Protein AF-A0A067DXA5-F1 (afdb_monomer_lite)

Radius of gyration: 18.95 Å; chains: 1; bounding box: 48×21×49 Å

Foldseek 3Di:
DVPPDDDPLNVVVVVLVVLLVVLVQCLDPVSVCVVPVPDDPVNVVCNVCSNVVSVVVVVVSCVVRPDPDDDPPDDPPDPDD

InterPro domains:
  IPR007770 Protein DMP [PF05078] (2-74)
  IPR007770 Protein DMP [PTHR31621] (1-74)

Organism: Citrus sinensis (NCBI:txid2711)

Sequence (81 aa):
LRKYRIRFIDGVHAVLSVIVFAAAALRDKNVLSCFFPTPKHETQEVLDIVPVGIGLICSLLFVIFPTRRHGIGYLITPGKY

Structure (mmCIF, N/CA/C/O backbone):
data_AF-A0A067DXA5-F1
#
_entry.id   AF-A0A067DXA5-F1
#
loop_
_atom_site.group_PDB
_atom_site.id
_atom_site.type_symbol
_atom_site.label_atom_id
_atom_site.label_alt_id
_atom_site.label_comp_id
_atom_site.label_asym_id
_atom_site.label_entity_id
_atom_site.label_seq_id
_atom_site.pdbx_PDB_ins_code
_atom_site.Cartn_x
_atom_site.Cartn_y
_atom_site.Cartn_z
_atom_site.occupancy
_atom_site.B_iso_or_equiv
_atom_site.auth_seq_id
_atom_site.auth_comp_id
_atom_site.auth_asym_id
_atom_site.auth_atom_id
_atom_site.pdbx_PDB_model_num
ATOM 1 N N . LEU A 1 1 ? 6.004 10.896 -28.886 1.00 55.69 1 LEU A N 1
ATOM 2 C CA . LEU A 1 1 ? 4.768 10.711 -28.080 1.00 55.69 1 LEU A CA 1
ATOM 3 C C . LEU A 1 1 ? 4.647 9.335 -27.393 1.00 55.69 1 LEU A C 1
ATOM 5 O O . LEU A 1 1 ? 4.116 9.274 -26.296 1.00 55.69 1 LEU A O 1
ATOM 9 N N . ARG A 1 2 ? 5.212 8.234 -27.927 1.00 59.31 2 ARG A N 1
ATOM 10 C CA . ARG A 1 2 ? 5.151 6.867 -27.333 1.00 59.31 2 ARG A CA 1
ATOM 11 C C . ARG A 1 2 ? 5.885 6.663 -25.984 1.00 59.31 2 ARG A C 1
ATOM 13 O O . ARG A 1 2 ? 5.953 5.543 -25.494 1.00 59.31 2 ARG A O 1
ATOM 20 N N . LYS A 1 3 ? 6.476 7.713 -25.400 1.00 61.25 3 LYS A N 1
ATOM 21 C CA . LYS A 1 3 ? 7.280 7.641 -24.163 1.00 61.25 3 LYS A CA 1
ATOM 22 C C . LYS A 1 3 ? 6.436 7.815 -22.887 1.00 61.25 3 LYS A C 1
ATOM 24 O O . LYS A 1 3 ? 6.875 7.388 -21.832 1.00 61.25 3 LYS A O 1
ATOM 29 N N . TYR A 1 4 ? 5.227 8.372 -23.006 1.00 67.31 4 TYR A N 1
ATOM 30 C CA . TYR A 1 4 ? 4.306 8.679 -21.898 1.00 67.31 4 TYR A CA 1
ATOM 31 C C . TYR A 1 4 ? 2.970 7.924 -22.030 1.00 67.31 4 TYR A C 1
ATOM 33 O O . TYR A 1 4 ? 1.892 8.472 -21.827 1.00 67.31 4 TYR A O 1
ATOM 41 N N . ARG A 1 5 ? 3.020 6.654 -22.448 1.00 79.75 5 ARG A N 1
ATOM 42 C C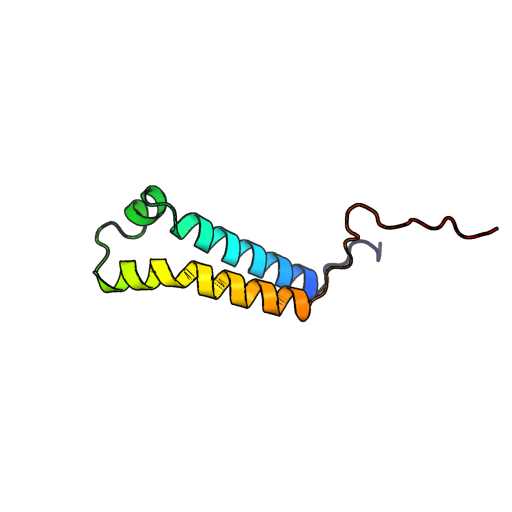A . ARG A 1 5 ? 1.819 5.810 -22.516 1.00 79.75 5 ARG A CA 1
ATOM 43 C C . ARG A 1 5 ? 1.642 5.097 -21.179 1.00 79.75 5 ARG A C 1
ATOM 45 O O . ARG A 1 5 ? 2.540 4.345 -20.810 1.00 79.75 5 ARG A O 1
ATOM 52 N N . ILE A 1 6 ? 0.499 5.301 -20.519 1.00 81.50 6 ILE A N 1
ATOM 53 C CA . ILE A 1 6 ? 0.125 4.551 -19.312 1.00 81.50 6 ILE A CA 1
ATOM 54 C C . ILE A 1 6 ? 0.103 3.059 -19.652 1.00 81.50 6 ILE A C 1
ATOM 56 O O . ILE A 1 6 ? -0.527 2.634 -20.626 1.00 81.50 6 ILE A O 1
ATOM 60 N N . ARG A 1 7 ? 0.838 2.274 -18.871 1.00 83.88 7 ARG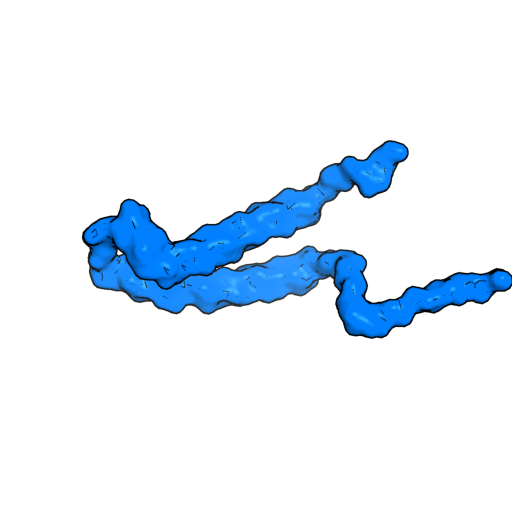 A N 1
ATOM 61 C CA . ARG A 1 7 ? 0.886 0.816 -18.949 1.00 83.88 7 ARG A CA 1
ATOM 62 C C . ARG A 1 7 ? 0.017 0.228 -17.846 1.00 83.88 7 ARG A C 1
ATOM 64 O O . ARG A 1 7 ? -0.145 0.823 -16.789 1.00 83.88 7 ARG A O 1
ATOM 71 N N . PHE A 1 8 ? -0.483 -0.987 -18.059 1.00 83.81 8 PHE A N 1
ATOM 72 C CA . PHE A 1 8 ? -1.252 -1.718 -17.045 1.00 83.81 8 PHE A CA 1
ATOM 73 C C . PHE A 1 8 ? -0.515 -1.800 -15.693 1.00 83.81 8 PHE A C 1
ATOM 75 O O . PHE A 1 8 ? -1.117 -1.602 -14.643 1.00 83.81 8 PHE A O 1
ATOM 82 N N . ILE A 1 9 ? 0.809 -1.988 -15.730 1.00 81.50 9 ILE A N 1
ATOM 83 C CA . ILE A 1 9 ? 1.668 -2.023 -14.537 1.00 81.50 9 ILE A CA 1
ATOM 84 C C . ILE A 1 9 ? 1.663 -0.707 -13.743 1.00 81.50 9 ILE A C 1
ATOM 86 O O . ILE A 1 9 ? 1.775 -0.740 -12.522 1.00 81.50 9 ILE A O 1
ATOM 90 N N . ASP A 1 10 ? 1.476 0.438 -14.408 1.00 84.38 10 ASP A N 1
ATOM 91 C CA . ASP A 1 10 ? 1.394 1.736 -13.733 1.00 84.38 10 ASP A CA 1
ATOM 92 C C . ASP A 1 10 ? 0.117 1.807 -12.880 1.00 84.38 10 ASP A C 1
ATOM 94 O O . ASP A 1 10 ? 0.146 2.306 -11.757 1.00 84.38 10 ASP A O 1
ATOM 98 N N . GLY A 1 11 ? -0.986 1.227 -13.372 1.00 85.69 11 GLY A N 1
ATOM 99 C CA . GLY A 1 11 ? -2.230 1.077 -12.614 1.00 85.69 11 GLY A CA 1
ATOM 100 C C . GLY A 1 11 ? -2.081 0.132 -11.419 1.00 85.69 11 GLY A C 1
ATOM 101 O O . GLY A 1 11 ? -2.510 0.470 -10.319 1.00 85.69 11 GLY A O 1
ATOM 102 N N . VAL A 1 12 ? -1.413 -1.012 -11.606 1.00 84.12 12 VAL A N 1
ATOM 103 C CA . VAL A 1 12 ? -1.128 -1.967 -10.517 1.00 84.12 12 VAL A CA 1
ATOM 104 C C . VAL A 1 12 ? -0.304 -1.304 -9.411 1.00 84.12 12 VAL A C 1
ATOM 106 O O . VAL A 1 12 ? -0.668 -1.388 -8.240 1.00 84.12 12 VAL A O 1
ATOM 109 N N . HIS A 1 13 ? 0.768 -0.591 -9.768 1.00 82.56 13 HIS A N 1
ATOM 110 C CA . HIS A 1 13 ? 1.584 0.143 -8.798 1.00 82.56 13 HIS A CA 1
ATOM 111 C C . HIS A 1 13 ? 0.808 1.259 -8.091 1.00 82.56 13 HIS A C 1
ATOM 113 O O . HIS A 1 13 ? 0.994 1.453 -6.888 1.00 82.56 13 HIS A O 1
ATOM 119 N N . ALA A 1 14 ? -0.058 1.984 -8.804 1.00 87.75 14 ALA A N 1
ATOM 120 C CA . ALA A 1 14 ? -0.875 3.039 -8.211 1.00 87.75 14 ALA A CA 1
ATOM 121 C C . ALA A 1 14 ? -1.854 2.474 -7.170 1.00 87.75 14 ALA A C 1
ATOM 123 O O . ALA A 1 14 ? -1.878 2.946 -6.034 1.00 87.75 14 ALA A O 1
ATOM 124 N N . VAL A 1 15 ? -2.602 1.422 -7.521 1.00 86.69 15 VAL A N 1
ATOM 125 C CA . VAL A 1 15 ? -3.541 0.754 -6.603 1.00 86.69 15 VAL A CA 1
ATOM 126 C C . VAL A 1 15 ? -2.805 0.182 -5.394 1.00 86.69 15 VAL A C 1
ATOM 128 O O . VAL A 1 15 ? -3.233 0.393 -4.260 1.00 86.69 15 VAL A O 1
ATOM 131 N N . LEU A 1 16 ? -1.661 -0.472 -5.612 1.00 82.75 16 LEU A N 1
ATOM 132 C CA . LEU A 1 16 ? -0.843 -1.000 -4.524 1.00 82.75 16 LEU A CA 1
ATOM 133 C C . LEU A 1 16 ? -0.379 0.106 -3.569 1.00 82.75 16 LEU A C 1
ATOM 135 O O . LEU A 1 16 ? -0.475 -0.049 -2.354 1.00 82.75 16 LEU A O 1
ATOM 139 N N . SER A 1 17 ? 0.074 1.238 -4.110 1.00 84.88 17 SER A N 1
ATOM 140 C CA . SER A 1 17 ? 0.515 2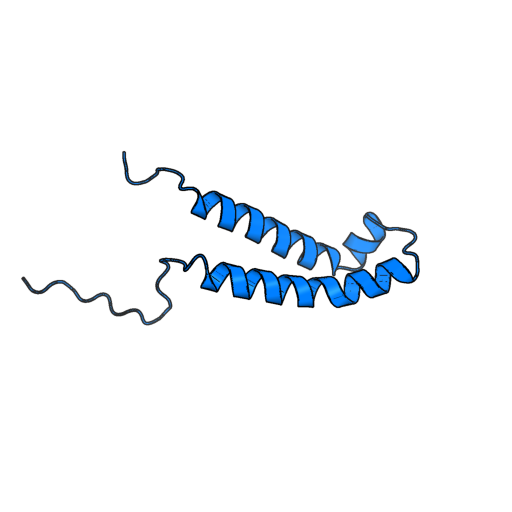.385 -3.308 1.00 84.88 17 SER A CA 1
ATOM 141 C C . SER A 1 17 ? -0.615 2.933 -2.432 1.00 84.88 17 SER A C 1
ATOM 143 O O . SER A 1 17 ? -0.388 3.235 -1.262 1.00 84.88 17 SER A O 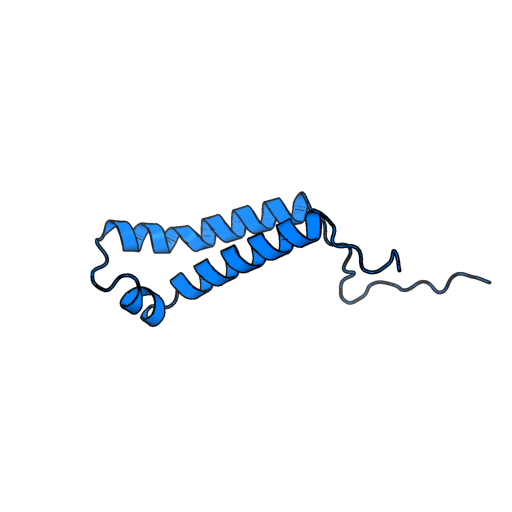1
ATOM 145 N N . VAL A 1 18 ? -1.841 3.007 -2.967 1.00 88.94 18 VAL A N 1
ATOM 146 C CA . VAL A 1 18 ? -3.027 3.425 -2.203 1.00 88.94 18 VAL A CA 1
ATOM 147 C C . VAL A 1 18 ? -3.343 2.433 -1.085 1.00 88.94 18 VAL A C 1
ATOM 149 O O . VAL A 1 18 ? -3.589 2.864 0.037 1.00 88.94 18 VAL A O 1
ATOM 152 N N . ILE A 1 19 ? -3.293 1.123 -1.350 1.00 83.62 19 ILE A N 1
ATOM 153 C CA . ILE A 1 19 ? -3.558 0.084 -0.338 1.00 83.62 19 ILE A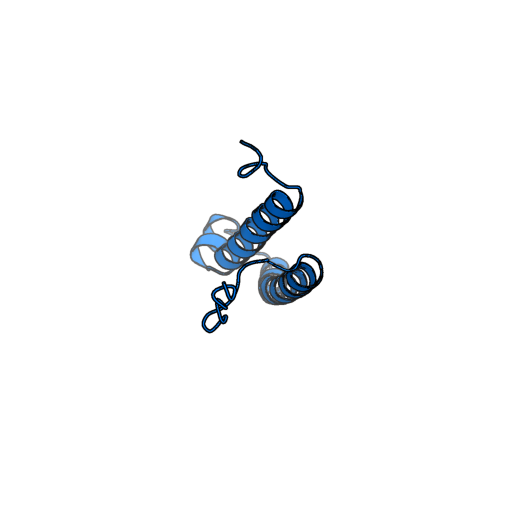 CA 1
ATOM 154 C C . ILE A 1 19 ? -2.542 0.162 0.809 1.00 83.62 19 ILE A C 1
ATOM 156 O O . ILE A 1 19 ? -2.927 0.150 1.978 1.00 83.62 19 ILE A O 1
ATOM 160 N N . VAL A 1 20 ? -1.252 0.291 0.483 1.00 82.06 20 VAL A N 1
ATOM 161 C CA . VAL A 1 20 ? -0.185 0.446 1.485 1.00 82.06 20 VAL A CA 1
ATOM 162 C C . VAL A 1 20 ? -0.407 1.685 2.333 1.00 82.06 20 VAL A C 1
ATOM 164 O O . VAL A 1 20 ? -0.346 1.614 3.559 1.00 82.06 20 VAL A O 1
ATOM 167 N N . PHE A 1 21 ? -0.678 2.816 1.682 1.00 86.44 21 PHE A N 1
ATOM 168 C CA . PHE A 1 21 ? -0.906 4.075 2.373 1.00 86.44 21 PHE A CA 1
ATOM 169 C C . PHE A 1 21 ? -2.137 4.007 3.278 1.00 86.44 21 PHE A C 1
ATOM 171 O O . PHE A 1 21 ? -2.056 4.394 4.440 1.00 86.44 21 PHE A O 1
ATOM 178 N N . ALA A 1 22 ? -3.252 3.470 2.778 1.00 84.38 22 ALA A N 1
ATOM 179 C CA . ALA A 1 22 ? -4.484 3.327 3.542 1.00 84.38 22 ALA A CA 1
ATOM 180 C C . ALA A 1 22 ? -4.265 2.489 4.803 1.00 84.38 22 ALA A C 1
ATOM 182 O O . ALA A 1 22 ? -4.731 2.856 5.874 1.00 84.38 22 ALA A O 1
ATOM 183 N N . ALA A 1 23 ? -3.506 1.402 4.715 1.00 80.88 23 ALA A N 1
ATOM 184 C CA . ALA A 1 23 ? -3.234 0.588 5.886 1.00 80.88 23 ALA A CA 1
ATOM 185 C C . ALA A 1 23 ? -2.229 1.184 6.864 1.00 80.88 23 ALA A C 1
ATOM 187 O O . ALA A 1 23 ? -2.367 0.981 8.067 1.00 80.88 23 ALA A O 1
ATOM 188 N N . ALA A 1 24 ? -1.237 1.924 6.369 1.00 81.38 24 ALA A N 1
ATOM 189 C CA . ALA A 1 24 ? -0.365 2.707 7.234 1.00 81.38 24 ALA A CA 1
ATOM 190 C C . ALA A 1 24 ? -1.166 3.800 7.963 1.00 81.38 24 ALA A C 1
ATOM 192 O O . ALA A 1 24 ? -0.999 3.981 9.164 1.00 81.38 24 ALA A O 1
ATOM 193 N N . ALA A 1 25 ? -2.091 4.471 7.271 1.00 84.31 25 ALA A N 1
ATOM 194 C CA . ALA A 1 25 ? -2.984 5.461 7.867 1.00 84.31 25 ALA A CA 1
ATOM 195 C C . ALA A 1 25 ? -3.946 4.826 8.882 1.00 84.31 25 ALA A C 1
ATOM 197 O O . ALA A 1 25 ? -4.128 5.357 9.968 1.00 84.31 25 ALA A O 1
ATOM 198 N N . LEU A 1 26 ? -4.500 3.649 8.582 1.00 76.56 26 LEU A N 1
ATOM 199 C CA . LEU A 1 26 ? -5.340 2.881 9.503 1.00 76.56 26 LEU A CA 1
ATOM 200 C C . LEU A 1 26 ? -4.558 2.254 10.666 1.00 76.56 26 LEU A C 1
ATOM 202 O O . LEU A 1 26 ? -5.170 1.638 11.519 1.00 76.56 26 LEU A O 1
ATOM 206 N N . ARG A 1 27 ? -3.232 2.384 10.762 1.00 71.25 27 ARG A N 1
ATOM 207 C CA . ARG A 1 27 ? -2.509 2.083 12.014 1.00 71.25 27 ARG A CA 1
ATOM 208 C C . ARG A 1 27 ? -2.516 3.250 12.990 1.00 71.25 27 ARG A C 1
ATOM 210 O O . ARG A 1 27 ? -2.248 3.052 14.175 1.00 71.25 27 ARG A O 1
ATOM 217 N N . ASP A 1 28 ? -2.779 4.455 12.502 1.00 81.44 28 ASP A N 1
ATOM 218 C CA . ASP A 1 28 ? -2.803 5.642 13.333 1.00 81.44 28 ASP A CA 1
ATOM 219 C C . ASP A 1 28 ? -4.059 5.641 14.212 1.00 81.44 28 ASP A C 1
ATOM 221 O O . ASP A 1 28 ? -5.184 5.513 13.730 1.00 81.44 28 ASP A O 1
ATOM 225 N N . LYS A 1 29 ? -3.870 5.783 15.527 1.00 73.94 29 LYS A N 1
ATOM 226 C CA . LYS A 1 29 ? -4.968 5.725 16.503 1.00 73.94 29 LYS A CA 1
ATOM 227 C C . LYS A 1 29 ? -5.976 6.858 16.317 1.00 73.94 29 LYS A C 1
ATOM 229 O O . LYS A 1 29 ? -7.151 6.663 16.613 1.00 73.94 29 LYS A O 1
ATOM 234 N N . ASN A 1 30 ? -5.536 8.023 15.844 1.00 81.94 30 ASN A N 1
ATOM 235 C CA . ASN A 1 30 ? -6.411 9.161 15.600 1.00 81.94 30 ASN A CA 1
ATOM 236 C C . ASN A 1 30 ? -7.256 8.922 14.342 1.00 81.94 30 ASN A C 1
ATOM 238 O O . ASN A 1 30 ? -8.473 9.073 14.392 1.00 81.94 30 ASN A O 1
ATOM 242 N N . VAL A 1 31 ? -6.640 8.445 13.254 1.00 82.88 31 VAL A N 1
ATOM 243 C CA . VAL A 1 31 ? -7.364 8.040 12.033 1.00 82.88 31 VAL A CA 1
ATOM 244 C C . VAL A 1 31 ? -8.348 6.911 12.340 1.00 82.88 31 VAL A C 1
ATOM 246 O O . VAL A 1 31 ? -9.515 6.984 11.959 1.00 82.88 31 VAL A O 1
ATOM 249 N N . LEU A 1 32 ? -7.910 5.898 13.084 1.00 79.88 32 LEU A N 1
ATOM 250 C CA . LEU A 1 32 ? -8.767 4.795 13.500 1.00 79.88 32 LEU A CA 1
ATOM 251 C C . LEU A 1 32 ? -9.934 5.235 14.361 1.00 79.88 32 LEU A C 1
ATOM 253 O O . LEU A 1 32 ? -11.047 4.799 14.109 1.00 79.88 32 LEU A O 1
ATOM 257 N N . SER A 1 33 ? -9.704 6.100 15.344 1.00 76.81 33 SER A N 1
ATOM 258 C CA . SER A 1 33 ? -10.772 6.614 16.202 1.00 76.81 33 SER A CA 1
ATOM 259 C C . SER A 1 33 ? -11.777 7.461 15.408 1.00 76.81 33 SER A C 1
ATOM 261 O O . SER A 1 33 ? -12.978 7.388 15.657 1.00 76.81 33 SER A O 1
ATOM 263 N N . CYS A 1 34 ? -11.322 8.206 14.393 1.00 83.19 34 CYS A N 1
ATOM 264 C CA . CYS A 1 34 ? -12.207 8.970 13.511 1.00 83.19 34 CYS A CA 1
ATOM 265 C C . CYS A 1 34 ? -13.080 8.083 12.608 1.00 83.19 34 CYS A C 1
ATOM 267 O O . CYS A 1 34 ? -14.255 8.388 12.417 1.00 83.19 34 CYS A O 1
ATOM 269 N N . PHE A 1 35 ? -12.525 7.007 12.040 1.00 80.06 35 PHE A N 1
ATOM 270 C CA . PHE A 1 35 ? -13.262 6.111 11.135 1.00 80.06 35 PHE A CA 1
ATOM 271 C C . PHE A 1 35 ? -14.028 4.997 11.867 1.00 80.06 35 PHE A C 1
ATOM 273 O O . PHE A 1 35 ? -15.075 4.556 11.396 1.00 80.06 35 PHE A O 1
ATOM 280 N N . PHE A 1 36 ? -13.533 4.564 13.026 1.00 75.06 36 PHE A N 1
ATOM 281 C CA . PHE A 1 36 ? -14.076 3.491 13.861 1.00 75.06 36 PHE A CA 1
ATOM 282 C C . PHE A 1 36 ? -14.132 3.931 15.340 1.00 75.06 36 PHE A C 1
ATOM 284 O O . PHE A 1 36 ? -13.389 3.406 16.170 1.00 75.06 36 PHE A O 1
ATOM 291 N N . PRO A 1 37 ? -15.030 4.866 15.707 1.00 70.25 37 PRO A N 1
ATOM 292 C CA . PRO A 1 37 ? -15.110 5.449 17.056 1.00 70.25 37 PRO A CA 1
ATOM 293 C C . PRO A 1 37 ? -15.544 4.463 18.154 1.00 70.25 37 PRO A C 1
ATOM 295 O O . PRO A 1 37 ? -15.397 4.741 19.341 1.00 70.25 37 PRO A O 1
ATOM 298 N N . THR A 1 38 ? -16.081 3.295 17.788 1.00 68.88 38 THR A N 1
ATOM 299 C CA . THR A 1 38 ? -16.377 2.197 18.723 1.00 68.88 38 THR A CA 1
ATOM 300 C C . THR A 1 38 ? -15.829 0.891 18.151 1.00 68.88 38 THR A C 1
ATOM 302 O O . THR A 1 38 ? -16.582 0.094 17.582 1.00 68.88 38 THR A O 1
ATOM 305 N N . PRO A 1 39 ? -14.508 0.669 18.232 1.00 61.59 39 PRO A N 1
ATOM 306 C CA . PRO A 1 39 ? -13.910 -0.535 17.688 1.00 61.59 39 PRO A CA 1
ATOM 307 C C . PRO A 1 39 ? -14.291 -1.715 18.589 1.00 61.59 39 PRO A C 1
ATOM 309 O O . PRO A 1 39 ? -13.922 -1.769 19.762 1.00 61.59 39 PRO A O 1
ATOM 312 N N . LYS A 1 40 ? -15.048 -2.673 18.042 1.00 66.31 40 LYS A N 1
ATOM 313 C CA . LYS A 1 40 ? -15.265 -3.980 18.686 1.00 66.31 40 LYS A CA 1
ATOM 314 C C . LYS A 1 40 ? -13.911 -4.686 18.833 1.00 66.31 40 LYS A C 1
ATOM 316 O O . LYS A 1 40 ? -13.021 -4.420 18.027 1.00 66.31 40 LYS A O 1
ATOM 321 N N . HIS A 1 41 ? -13.771 -5.584 19.810 1.00 64.38 41 HIS A N 1
ATOM 322 C CA . HIS A 1 41 ? -12.527 -6.330 20.082 1.00 64.38 41 HIS A CA 1
ATOM 323 C C . HIS A 1 41 ? -11.924 -6.942 18.799 1.00 64.38 41 HIS A C 1
ATOM 325 O O . HIS A 1 41 ? -10.757 -6.717 18.497 1.00 64.38 41 HIS A O 1
ATOM 331 N N . GLU A 1 42 ? -12.781 -7.538 17.965 1.00 64.06 42 GLU A N 1
ATOM 332 C CA . GLU A 1 42 ? -12.466 -8.070 16.628 1.00 64.06 42 GLU A CA 1
ATOM 333 C C . GLU A 1 42 ? -11.725 -7.076 15.713 1.00 64.06 42 GLU A C 1
ATOM 335 O O . GLU A 1 42 ? -10.799 -7.427 14.989 1.00 64.06 42 GLU A O 1
ATOM 340 N N . THR A 1 43 ? -12.117 -5.799 15.735 1.00 66.50 43 THR A N 1
ATOM 341 C CA . THR A 1 43 ? -11.521 -4.759 14.880 1.00 66.50 43 THR A CA 1
ATOM 342 C C . THR A 1 43 ? -10.077 -4.471 15.277 1.00 66.50 43 THR A C 1
ATOM 344 O O . THR A 1 43 ? -9.265 -4.170 14.409 1.00 66.50 43 THR A O 1
ATOM 347 N N . GLN A 1 44 ? -9.745 -4.568 16.569 1.00 68.00 44 GLN A N 1
ATOM 348 C CA . GLN A 1 44 ? -8.383 -4.337 17.060 1.00 68.00 44 GLN A CA 1
ATOM 349 C C . GLN A 1 44 ? -7.444 -5.465 16.620 1.00 68.00 44 GLN A C 1
ATOM 351 O O . GLN A 1 44 ? -6.357 -5.185 16.121 1.00 68.00 44 GLN A O 1
ATOM 356 N N . GLU A 1 45 ? -7.901 -6.717 16.691 1.00 69.12 45 GLU A N 1
ATOM 357 C CA . GLU A 1 45 ? -7.119 -7.870 16.227 1.00 69.12 45 GLU A CA 1
ATOM 358 C C . GLU A 1 45 ? -6.856 -7.819 14.716 1.00 69.12 45 GLU A C 1
ATOM 360 O O . GLU A 1 45 ? -5.733 -8.048 14.259 1.00 69.12 45 GLU A O 1
ATOM 365 N N . VAL A 1 46 ? -7.868 -7.440 13.927 1.00 68.12 46 VAL A N 1
ATOM 366 C CA . VAL A 1 46 ? -7.705 -7.248 12.478 1.00 68.12 46 VAL A CA 1
ATOM 367 C C . VAL A 1 46 ? -6.669 -6.160 12.194 1.00 68.12 46 VAL A C 1
ATOM 369 O O . VAL A 1 46 ? -5.783 -6.352 11.361 1.00 68.12 46 VAL A O 1
ATOM 372 N N . LEU A 1 47 ? -6.726 -5.036 12.910 1.00 68.81 47 LEU A N 1
ATOM 373 C CA . LEU A 1 47 ? -5.780 -3.933 12.736 1.00 68.81 47 LEU A CA 1
ATOM 374 C C . LEU A 1 47 ? -4.341 -4.323 13.079 1.00 68.81 47 LEU A C 1
ATOM 376 O O . LEU A 1 47 ? -3.412 -3.811 12.447 1.00 68.81 47 LEU A O 1
ATOM 380 N N . ASP A 1 48 ? -4.155 -5.264 14.004 1.00 72.38 48 ASP A N 1
ATOM 381 C CA . ASP A 1 48 ? -2.841 -5.798 14.348 1.00 72.38 48 ASP A CA 1
ATOM 382 C C . ASP A 1 48 ? -2.208 -6.673 13.275 1.00 72.38 48 ASP A C 1
ATOM 384 O O . ASP A 1 48 ? -0.997 -6.580 13.039 1.00 72.38 48 ASP A O 1
ATOM 388 N N . ILE A 1 49 ? -3.014 -7.434 12.547 1.00 76.81 49 ILE A N 1
ATOM 389 C CA . ILE A 1 49 ? -2.530 -8.332 11.494 1.00 76.81 49 ILE A CA 1
ATOM 390 C C . ILE A 1 49 ? -2.425 -7.626 10.131 1.00 76.81 49 ILE A C 1
ATOM 392 O O . ILE A 1 49 ? -1.582 -7.995 9.305 1.00 76.81 49 ILE A O 1
ATOM 396 N N . VAL A 1 50 ? -3.222 -6.578 9.891 1.00 77.25 50 VAL A N 1
ATOM 397 C CA . VAL A 1 50 ? -3.340 -5.900 8.584 1.00 77.25 50 VAL A CA 1
ATOM 398 C C . VAL A 1 50 ? -1.978 -5.500 7.981 1.00 77.25 50 VAL A C 1
ATOM 400 O O . VAL A 1 50 ? -1.716 -5.858 6.831 1.00 77.25 50 VAL A O 1
ATOM 403 N N . PRO A 1 51 ? -1.047 -4.849 8.702 1.00 74.38 51 PRO A N 1
ATOM 404 C CA . PRO A 1 51 ? 0.243 -4.470 8.104 1.00 74.38 51 PRO A CA 1
ATOM 405 C C . PRO A 1 51 ? 1.217 -5.598 7.839 1.00 74.38 51 PRO A C 1
ATOM 407 O O . PRO A 1 51 ? 2.031 -5.472 6.925 1.00 74.38 51 PRO A O 1
ATOM 410 N N . VAL A 1 52 ? 1.115 -6.708 8.570 1.00 82.12 52 VAL A N 1
ATOM 411 C CA . VAL A 1 52 ? 1.877 -7.917 8.235 1.00 82.12 52 VAL A CA 1
ATOM 412 C C . VAL A 1 52 ? 1.375 -8.468 6.901 1.00 82.12 52 VAL A C 1
ATOM 414 O O . VAL A 1 52 ? 2.176 -8.706 5.997 1.00 82.12 52 VAL A O 1
ATOM 417 N N . GLY A 1 53 ? 0.050 -8.575 6.739 1.00 82.50 53 GLY A N 1
ATOM 418 C CA . GLY A 1 53 ? -0.571 -9.012 5.487 1.00 82.50 53 GLY A CA 1
ATOM 419 C C . GLY A 1 53 ? -0.185 -8.126 4.301 1.00 82.50 53 GLY A C 1
ATOM 420 O O . GLY A 1 53 ? 0.150 -8.622 3.227 1.00 82.50 53 GLY A O 1
ATOM 421 N N . ILE A 1 54 ? -0.140 -6.812 4.506 1.00 80.25 54 ILE A N 1
ATOM 422 C CA . ILE A 1 54 ? 0.199 -5.858 3.445 1.00 80.25 54 ILE A CA 1
ATOM 423 C C . ILE A 1 54 ? 1.679 -5.886 3.103 1.00 80.25 54 ILE A C 1
ATOM 425 O O . ILE A 1 54 ? 2.012 -5.861 1.922 1.00 80.25 54 ILE A O 1
ATOM 429 N N . GLY A 1 55 ? 2.569 -6.014 4.090 1.00 82.25 55 GLY A N 1
ATOM 430 C CA . GLY A 1 55 ? 3.992 -6.232 3.828 1.00 82.25 55 GLY A CA 1
ATOM 431 C C . GLY A 1 55 ? 4.227 -7.469 2.954 1.00 82.25 55 GLY A C 1
ATOM 432 O O . GLY A 1 55 ? 4.997 -7.414 1.991 1.00 82.25 55 GLY A O 1
ATOM 433 N N . LEU A 1 56 ? 3.499 -8.555 3.231 1.00 85.50 56 LEU A N 1
ATOM 434 C CA . LEU A 1 56 ? 3.533 -9.799 2.458 1.00 85.50 56 LEU A CA 1
ATOM 435 C C . LEU A 1 56 ? 3.028 -9.605 1.019 1.00 85.50 56 LEU A C 1
ATOM 437 O O . LEU A 1 56 ? 3.727 -9.956 0.066 1.00 85.50 56 LEU A O 1
ATOM 441 N N . ILE A 1 57 ? 1.850 -8.995 0.854 1.00 82.44 57 ILE A N 1
ATOM 442 C CA . ILE A 1 57 ? 1.235 -8.734 -0.458 1.00 82.44 57 ILE A CA 1
ATOM 443 C C . ILE A 1 57 ? 2.122 -7.815 -1.303 1.00 82.44 57 ILE A C 1
ATOM 445 O O . ILE A 1 57 ? 2.374 -8.103 -2.473 1.00 82.44 57 ILE A O 1
ATOM 449 N N . CYS A 1 58 ? 2.647 -6.739 -0.718 1.00 76.06 58 CYS A N 1
ATOM 450 C CA . CYS A 1 58 ? 3.554 -5.825 -1.405 1.00 76.06 58 CYS A CA 1
ATOM 451 C C . CYS A 1 58 ? 4.822 -6.532 -1.861 1.00 76.06 58 CYS A C 1
ATOM 453 O O . CYS A 1 58 ? 5.207 -6.392 -3.018 1.00 76.06 58 CYS A O 1
ATOM 455 N N . SER A 1 59 ? 5.437 -7.332 -0.990 1.00 83.25 59 SER A N 1
ATOM 456 C CA . SER A 1 59 ? 6.646 -8.085 -1.334 1.00 83.25 59 SER A CA 1
ATOM 457 C C . SER A 1 59 ? 6.406 -9.021 -2.522 1.00 83.25 59 SER A C 1
ATOM 459 O O . SER A 1 59 ? 7.177 -9.006 -3.480 1.00 83.25 59 SER A O 1
ATOM 461 N N . LEU A 1 60 ? 5.297 -9.768 -2.516 1.00 84.06 60 LEU A N 1
ATOM 462 C CA . LEU A 1 60 ? 4.901 -10.639 -3.629 1.00 84.06 60 LEU A CA 1
ATOM 463 C C . LEU A 1 60 ? 4.675 -9.854 -4.927 1.00 84.06 60 LEU A C 1
ATOM 465 O O . LEU A 1 60 ? 5.149 -10.254 -5.990 1.00 84.06 60 LEU A O 1
ATOM 469 N N . LEU A 1 61 ? 3.989 -8.713 -4.853 1.00 75.69 61 LEU A N 1
ATOM 470 C CA . LEU A 1 61 ? 3.704 -7.890 -6.026 1.00 75.69 61 LEU A CA 1
ATOM 471 C C . LEU A 1 61 ? 4.961 -7.247 -6.616 1.00 75.69 61 LEU A C 1
ATOM 473 O O . LEU A 1 61 ? 5.079 -7.208 -7.836 1.00 75.69 61 LEU A O 1
ATOM 477 N N . PHE A 1 62 ? 5.921 -6.810 -5.797 1.00 75.75 62 PHE A N 1
ATOM 478 C CA . PHE A 1 62 ? 7.213 -6.308 -6.282 1.00 75.75 62 PHE A CA 1
ATOM 479 C C . PHE A 1 62 ? 8.053 -7.399 -6.966 1.00 75.75 62 PHE A C 1
ATOM 481 O O . PHE A 1 62 ? 8.813 -7.093 -7.885 1.00 75.75 62 PHE A O 1
ATOM 488 N N . VAL A 1 63 ? 7.902 -8.664 -6.555 1.00 81.00 63 VAL A N 1
ATOM 489 C CA . VAL A 1 63 ? 8.538 -9.813 -7.222 1.00 81.00 63 VAL A CA 1
ATOM 490 C C . VAL A 1 63 ? 7.873 -10.108 -8.572 1.00 81.00 63 VAL A C 1
ATOM 492 O O . VAL A 1 63 ? 8.573 -10.314 -9.562 1.00 81.00 63 VAL A O 1
ATOM 495 N N . ILE A 1 64 ? 6.536 -10.099 -8.636 1.00 79.94 64 ILE A N 1
ATOM 496 C CA . ILE A 1 64 ? 5.776 -10.391 -9.867 1.00 79.94 64 ILE A CA 1
ATOM 497 C C . ILE A 1 64 ? 5.869 -9.236 -10.880 1.00 79.94 64 ILE A C 1
ATOM 499 O O . ILE A 1 64 ? 5.963 -9.465 -12.087 1.00 79.94 64 ILE A O 1
ATOM 503 N N . PHE A 1 65 ? 5.867 -7.991 -10.400 1.00 75.62 65 PHE A N 1
ATOM 504 C CA . PHE A 1 65 ? 5.924 -6.768 -11.200 1.00 75.62 65 PHE A CA 1
ATOM 505 C C . PHE A 1 65 ? 7.214 -5.992 -10.896 1.00 75.62 65 PHE A C 1
ATOM 507 O O . PHE A 1 65 ? 7.184 -4.956 -10.227 1.00 75.62 65 PHE A O 1
ATOM 514 N N . PRO A 1 66 ? 8.373 -6.466 -11.388 1.00 73.94 66 PRO A N 1
ATOM 515 C CA . PRO A 1 66 ? 9.648 -5.847 -11.074 1.00 73.94 66 PRO A CA 1
ATOM 516 C C . PRO A 1 66 ? 9.699 -4.413 -11.600 1.00 73.94 66 PRO A C 1
ATOM 518 O O . PRO A 1 66 ? 9.459 -4.135 -12.782 1.00 73.94 66 PRO A O 1
ATOM 521 N N . THR A 1 67 ? 10.061 -3.481 -10.719 1.00 72.88 67 THR A N 1
ATOM 522 C CA . THR A 1 67 ? 10.264 -2.093 -11.131 1.00 72.88 67 THR A CA 1
ATOM 523 C C . THR A 1 67 ? 11.523 -1.994 -11.991 1.00 72.88 67 THR A C 1
ATOM 525 O O . THR A 1 67 ? 12.550 -2.602 -11.703 1.00 72.88 67 THR A O 1
ATOM 528 N N . ARG A 1 68 ? 11.477 -1.186 -13.053 1.00 72.50 68 ARG A N 1
ATOM 529 C CA . ARG A 1 68 ? 12.662 -0.866 -13.874 1.00 72.50 68 ARG A CA 1
ATOM 530 C C . ARG A 1 68 ? 13.528 0.234 -13.252 1.00 72.50 68 ARG A C 1
ATOM 532 O O . ARG A 1 68 ? 14.412 0.767 -13.919 1.00 72.50 68 ARG A O 1
ATOM 539 N N . ARG A 1 69 ? 13.235 0.633 -12.010 1.00 74.75 69 ARG A N 1
ATOM 540 C CA . ARG A 1 69 ? 13.948 1.711 -11.335 1.00 74.75 69 ARG A CA 1
ATOM 541 C C . ARG A 1 69 ? 15.264 1.151 -10.815 1.00 74.75 69 ARG A C 1
ATOM 543 O O . ARG A 1 69 ? 15.282 0.300 -9.935 1.00 74.75 69 ARG A O 1
ATOM 550 N N . HIS A 1 70 ? 16.357 1.631 -11.383 1.00 80.12 70 HIS A N 1
ATOM 551 C CA . HIS A 1 70 ? 17.683 1.282 -10.909 1.00 80.12 70 HIS A CA 1
ATOM 552 C C . HIS A 1 70 ? 17.949 1.916 -9.541 1.00 80.12 70 HIS A C 1
ATOM 554 O O . HIS A 1 70 ? 17.609 3.079 -9.310 1.00 80.12 70 HIS A O 1
ATOM 560 N N . GLY A 1 71 ? 18.512 1.121 -8.632 1.00 75.94 71 GLY A N 1
ATOM 561 C CA . GLY A 1 71 ? 18.884 1.557 -7.291 1.00 75.94 71 GLY A CA 1
ATOM 562 C C . GLY A 1 71 ? 20.133 2.437 -7.278 1.00 75.94 71 GLY A C 1
ATOM 563 O O . GLY A 1 71 ? 20.798 2.648 -8.295 1.00 75.94 71 GLY A O 1
ATOM 564 N N . ILE A 1 72 ? 20.460 2.940 -6.090 1.00 77.75 72 ILE A N 1
ATOM 565 C CA . ILE A 1 72 ? 21.689 3.699 -5.847 1.00 77.75 72 ILE A CA 1
ATOM 566 C C . ILE A 1 72 ? 22.885 2.764 -6.087 1.00 77.75 72 ILE A C 1
ATOM 568 O O . ILE A 1 72 ? 22.925 1.666 -5.540 1.00 77.75 72 ILE A O 1
ATOM 572 N N . GLY A 1 73 ? 23.830 3.182 -6.934 1.00 78.31 73 GLY A N 1
ATOM 573 C CA . GLY A 1 73 ? 24.993 2.375 -7.332 1.00 78.31 73 GLY A CA 1
ATOM 574 C C . GLY A 1 73 ? 24.861 1.664 -8.683 1.00 78.31 73 GLY A C 1
ATOM 575 O O . GLY A 1 73 ? 25.770 0.941 -9.081 1.00 78.31 73 GLY A O 1
ATOM 576 N N . TYR A 1 74 ? 23.764 1.869 -9.419 1.00 80.25 74 TYR A N 1
ATOM 577 C CA . TYR A 1 74 ? 23.655 1.332 -10.771 1.00 80.25 74 TYR A CA 1
ATOM 578 C C . TYR A 1 74 ? 24.687 1.963 -11.710 1.00 80.25 74 TYR A C 1
ATOM 580 O O . TYR A 1 74 ? 24.674 3.173 -11.950 1.00 80.25 74 TYR A O 1
ATOM 588 N N . LEU A 1 75 ? 25.572 1.126 -12.252 1.00 78.12 75 LEU A N 1
ATOM 589 C CA . LEU A 1 75 ? 26.567 1.532 -13.234 1.00 78.12 75 LEU A CA 1
ATOM 590 C C . LEU A 1 75 ? 25.859 1.931 -14.532 1.00 78.12 75 LEU A C 1
ATOM 592 O O . LEU A 1 75 ? 25.409 1.091 -15.308 1.00 78.12 75 LEU A O 1
ATOM 596 N N . ILE A 1 76 ? 25.792 3.233 -14.785 1.00 73.25 76 ILE A N 1
ATOM 597 C CA . ILE A 1 76 ? 25.517 3.766 -16.116 1.00 73.25 76 ILE A CA 1
ATOM 598 C C . ILE A 1 76 ? 26.771 3.554 -16.960 1.00 73.25 76 ILE A C 1
ATOM 600 O O . ILE A 1 76 ? 27.643 4.412 -17.011 1.00 73.25 76 ILE A O 1
ATOM 604 N N . THR A 1 77 ? 26.913 2.384 -17.584 1.00 70.81 77 THR A N 1
ATOM 605 C CA . THR A 1 77 ? 27.976 2.182 -18.573 1.00 70.81 77 THR A CA 1
ATOM 606 C C . THR A 1 77 ? 27.761 3.188 -19.711 1.00 70.81 77 THR A C 1
ATOM 608 O O . THR A 1 77 ? 26.734 3.098 -20.390 1.00 70.81 77 THR A O 1
ATOM 611 N N . PRO A 1 78 ? 28.677 4.147 -19.956 1.00 63.69 78 PRO A N 1
ATOM 612 C CA . PRO A 1 78 ? 28.639 4.895 -21.199 1.00 63.69 78 PRO A CA 1
ATOM 613 C C . PRO A 1 78 ? 28.981 3.899 -22.306 1.00 63.69 78 PRO A C 1
ATOM 615 O O . PRO A 1 78 ? 30.018 3.233 -22.259 1.00 63.69 78 PRO A O 1
ATOM 618 N N . GLY A 1 79 ? 28.061 3.723 -23.256 1.00 60.88 79 GLY A N 1
ATOM 619 C CA . GLY A 1 79 ? 28.297 2.891 -24.428 1.00 60.88 79 GLY A CA 1
ATOM 620 C C . GLY A 1 79 ? 29.606 3.313 -25.085 1.00 60.88 79 GLY A C 1
ATOM 621 O O . GLY A 1 79 ? 29.794 4.486 -25.390 1.00 60.88 79 GLY A O 1
ATOM 622 N N . LYS A 1 80 ? 30.520 2.355 -25.232 1.00 56.31 80 LYS A N 1
ATOM 623 C CA . LYS A 1 80 ? 31.771 2.509 -25.968 1.00 56.31 80 LYS A CA 1
ATOM 624 C C . LYS A 1 80 ? 31.449 2.858 -27.423 1.00 56.31 80 LYS A C 1
ATOM 626 O O . LYS A 1 80 ? 31.098 1.955 -28.177 1.00 56.31 80 LYS A O 1
ATOM 631 N N . TYR A 1 81 ? 31.601 4.129 -2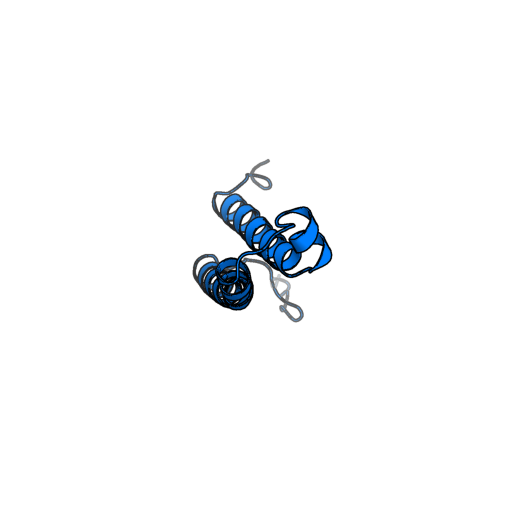7.780 1.00 51.62 81 TYR A N 1
ATOM 632 C CA . TYR A 1 81 ? 31.991 4.588 -29.113 1.00 51.62 81 TYR A CA 1
ATOM 633 C C . TYR A 1 81 ? 32.987 5.726 -28.913 1.00 51.62 81 TYR A C 1
ATOM 635 O O . TYR A 1 81 ? 32.607 6.710 -28.239 1.00 51.62 81 TYR A O 1
#

pLDDT: mean 76.2, std 8.25, range [51.62, 88.94]

Secondary structure (DSSP, 8-state):
-TTSPPPHHHHHHHHHHHHHHHHHHTTSHHHHHHH-SS--HHHHHHHHHHHHHHHHHHHHHHHHS------TT---PPP--